Protein AF-A0A7J3ZRH9-F1 (afdb_monomer)

Structure (mmCIF, N/CA/C/O backbone):
data_AF-A0A7J3ZRH9-F1
#
_entry.id   AF-A0A7J3ZRH9-F1
#
loop_
_atom_site.group_PDB
_atom_site.id
_atom_site.type_symbol
_atom_site.label_atom_id
_atom_site.label_alt_id
_atom_site.label_comp_id
_atom_site.label_asym_id
_atom_site.label_entity_id
_atom_site.label_seq_id
_atom_site.pdbx_PDB_ins_code
_atom_site.Cartn_x
_atom_site.Cartn_y
_atom_site.Cartn_z
_atom_site.occupancy
_atom_site.B_iso_or_equiv
_atom_site.auth_seq_id
_atom_site.auth_comp_id
_atom_site.auth_asym_id
_atom_site.auth_atom_id
_atom_site.pdbx_PDB_model_num
ATOM 1 N N . MET A 1 1 ? -9.518 -8.500 -1.674 1.00 88.19 1 MET A N 1
ATOM 2 C CA . MET A 1 1 ? -8.361 -7.883 -0.979 1.00 88.19 1 MET A CA 1
ATOM 3 C C . MET A 1 1 ? -7.691 -6.881 -1.902 1.00 88.19 1 MET A C 1
ATOM 5 O O . MET A 1 1 ? -7.665 -7.133 -3.102 1.00 88.19 1 MET A O 1
ATOM 9 N N . LYS A 1 2 ? -7.194 -5.764 -1.354 1.00 95.44 2 LYS A N 1
ATOM 10 C CA . LYS A 1 2 ? -6.483 -4.729 -2.112 1.00 95.44 2 LYS A CA 1
ATOM 11 C C . LYS A 1 2 ? -5.037 -4.636 -1.644 1.00 95.44 2 LYS A C 1
ATOM 13 O O . LYS A 1 2 ? -4.787 -4.591 -0.441 1.00 95.44 2 LYS A O 1
ATOM 18 N N . PHE A 1 3 ? -4.114 -4.561 -2.587 1.00 95.25 3 PHE A N 1
ATOM 19 C CA . PHE A 1 3 ? -2.685 -4.486 -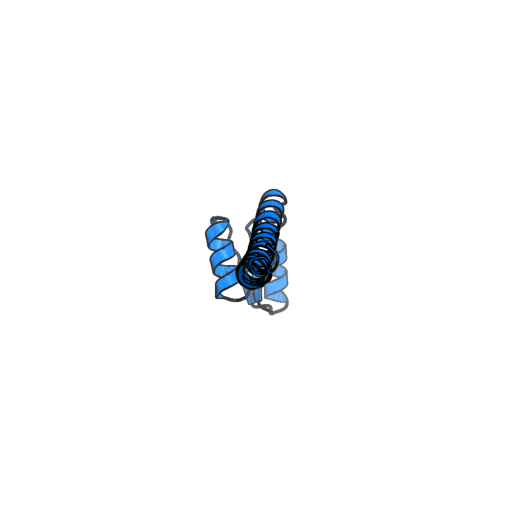2.335 1.00 95.25 3 PHE A CA 1
ATOM 20 C C . PHE A 1 3 ? -2.088 -3.208 -2.912 1.00 95.25 3 PHE A C 1
ATOM 22 O O . PHE A 1 3 ? -2.559 -2.667 -3.922 1.00 95.25 3 PHE A O 1
ATOM 29 N N . VAL A 1 4 ? -1.023 -2.752 -2.267 1.00 94.50 4 VAL A N 1
ATOM 30 C CA . VAL A 1 4 ? -0.057 -1.824 -2.837 1.00 94.50 4 VAL A CA 1
ATOM 31 C C . VAL A 1 4 ? 1.326 -2.467 -2.745 1.00 94.50 4 VAL A C 1
ATOM 33 O O . VAL A 1 4 ? 1.669 -3.086 -1.740 1.00 94.50 4 VAL A O 1
ATOM 36 N N . VAL A 1 5 ? 2.095 -2.404 -3.825 1.00 92.31 5 VAL A N 1
ATOM 37 C CA . VAL A 1 5 ? 3.365 -3.120 -3.971 1.00 92.31 5 VAL A CA 1
ATOM 38 C C . VAL A 1 5 ? 4.431 -2.141 -4.443 1.00 92.31 5 VAL A C 1
ATOM 40 O O . VAL A 1 5 ? 4.217 -1.423 -5.422 1.00 92.31 5 VAL A O 1
ATOM 43 N N . ASN A 1 6 ? 5.576 -2.114 -3.764 1.00 88.81 6 ASN A N 1
ATOM 44 C CA . ASN A 1 6 ? 6.694 -1.262 -4.165 1.00 88.81 6 ASN A CA 1
ATOM 45 C C . ASN A 1 6 ? 7.512 -1.865 -5.326 1.00 88.81 6 ASN A C 1
ATOM 47 O O . ASN A 1 6 ? 7.352 -3.035 -5.695 1.00 88.81 6 ASN A O 1
ATOM 51 N N . GLY A 1 7 ? 8.436 -1.071 -5.873 1.00 86.31 7 GLY A N 1
ATOM 52 C CA . GLY A 1 7 ? 9.257 -1.433 -7.033 1.00 86.31 7 GLY A CA 1
ATOM 53 C C . GLY A 1 7 ? 10.064 -2.724 -6.854 1.00 86.31 7 GLY A C 1
ATOM 54 O O . GLY A 1 7 ? 10.288 -3.471 -7.805 1.00 86.31 7 GLY A O 1
ATOM 55 N N . MET A 1 8 ? 10.415 -3.072 -5.613 1.00 84.44 8 MET A N 1
ATOM 56 C CA . MET A 1 8 ? 11.182 -4.283 -5.294 1.00 84.44 8 MET A CA 1
ATOM 57 C C . MET A 1 8 ? 10.413 -5.588 -5.548 1.00 84.44 8 MET A C 1
ATOM 59 O O . MET A 1 8 ? 11.002 -6.674 -5.547 1.00 84.44 8 MET A O 1
ATOM 63 N N . LEU A 1 9 ? 9.093 -5.523 -5.724 1.00 89.19 9 LEU A N 1
ATOM 64 C CA . LEU A 1 9 ? 8.203 -6.681 -5.787 1.00 89.19 9 LEU A CA 1
ATOM 65 C C . LEU A 1 9 ? 7.372 -6.740 -7.078 1.00 89.19 9 LEU A C 1
ATOM 67 O O . LEU A 1 9 ? 6.304 -7.350 -7.102 1.00 89.19 9 LEU A O 1
ATOM 71 N N . GLY A 1 10 ? 7.884 -6.202 -8.191 1.00 88.12 10 GLY A N 1
ATOM 72 C CA . GLY A 1 10 ? 7.173 -6.189 -9.480 1.00 88.12 10 GLY A CA 1
ATOM 73 C C . GLY A 1 10 ? 6.665 -7.560 -9.959 1.00 88.12 10 GLY A C 1
ATOM 74 O O . GLY A 1 10 ? 5.538 -7.669 -10.441 1.00 88.12 10 GLY A O 1
ATOM 75 N N . LYS A 1 11 ? 7.433 -8.643 -9.748 1.00 92.50 11 LYS A N 1
ATOM 76 C CA . LYS A 1 11 ? 6.973 -10.014 -10.058 1.00 92.50 11 LYS A CA 1
ATOM 77 C C . LYS A 1 11 ? 5.759 -10.421 -9.213 1.00 92.50 11 LYS A C 1
ATOM 79 O O . LYS A 1 11 ? 4.822 -11.004 -9.746 1.00 92.50 11 LYS A O 1
ATOM 84 N N . VAL A 1 12 ? 5.747 -10.088 -7.922 1.00 94.00 12 VAL A N 1
ATOM 85 C CA . VAL A 1 12 ? 4.622 -10.387 -7.018 1.00 94.00 12 VAL A CA 1
ATOM 86 C C . VAL A 1 12 ? 3.397 -9.557 -7.390 1.00 94.00 12 VAL A C 1
ATOM 88 O O . VAL A 1 12 ? 2.300 -10.102 -7.458 1.00 94.00 12 VAL A O 1
ATOM 91 N N . ALA A 1 13 ? 3.576 -8.276 -7.731 1.00 94.62 13 ALA A N 1
ATOM 92 C CA . ALA A 1 13 ? 2.481 -7.438 -8.219 1.00 94.62 13 ALA A CA 1
ATOM 93 C C . ALA A 1 13 ? 1.802 -8.040 -9.461 1.00 94.62 13 ALA A C 1
ATOM 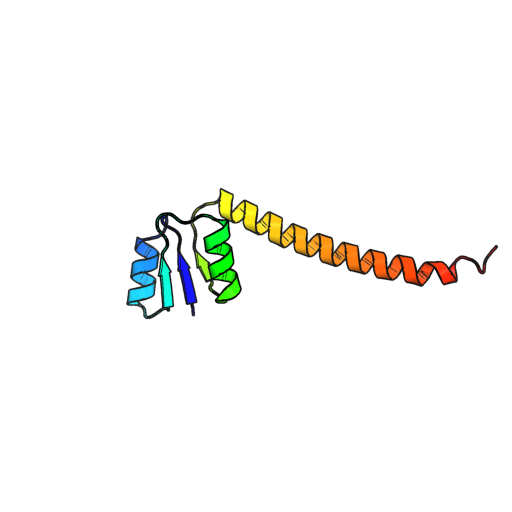95 O O . ALA A 1 13 ? 0.575 -8.029 -9.562 1.00 94.62 13 ALA A O 1
ATOM 96 N N . ARG A 1 14 ? 2.587 -8.611 -10.387 1.00 95.06 14 ARG A N 1
ATOM 97 C CA . ARG A 1 14 ? 2.056 -9.306 -11.568 1.00 95.06 14 ARG A CA 1
ATOM 98 C C . ARG A 1 14 ? 1.227 -10.532 -11.184 1.00 95.06 14 ARG A C 1
ATOM 100 O O . ARG A 1 14 ? 0.108 -10.660 -11.670 1.00 95.06 14 ARG A O 1
ATOM 107 N N . TRP A 1 15 ? 1.742 -11.393 -10.307 1.00 97.44 15 TRP A N 1
ATOM 108 C CA . TRP A 1 15 ? 1.007 -12.574 -9.841 1.00 97.44 15 TRP A CA 1
ATOM 109 C C . TRP A 1 15 ? -0.302 -12.205 -9.144 1.00 97.44 15 TRP A C 1
ATOM 111 O O . TRP A 1 15 ? -1.338 -12.780 -9.458 1.00 97.44 15 TRP A O 1
ATOM 121 N N . LEU A 1 16 ? -0.289 -11.202 -8.265 1.00 95.38 16 LEU A N 1
ATOM 122 C CA . LEU A 1 16 ? -1.498 -10.748 -7.577 1.00 95.38 16 LEU A CA 1
ATOM 123 C C . LEU A 1 16 ? -2.574 -10.261 -8.555 1.00 95.38 16 LEU A C 1
ATOM 125 O O . LEU A 1 16 ? -3.739 -10.617 -8.400 1.00 95.38 16 LEU A O 1
ATOM 129 N N . ARG A 1 17 ? -2.187 -9.516 -9.599 1.00 96.25 17 ARG A N 1
ATOM 130 C CA . ARG A 1 17 ? -3.117 -9.098 -10.662 1.00 96.25 17 ARG A CA 1
ATOM 131 C C . ARG A 1 17 ? -3.667 -10.283 -11.449 1.00 96.25 17 ARG A C 1
ATOM 133 O O . ARG A 1 17 ? -4.859 -10.313 -11.722 1.00 96.25 17 ARG A O 1
ATOM 140 N N . MET A 1 18 ? -2.822 -11.259 -11.789 1.00 97.31 18 MET A N 1
ATOM 141 C CA . MET A 1 18 ? -3.251 -12.472 -12.500 1.00 97.31 18 MET A CA 1
ATOM 142 C C . MET A 1 18 ? -4.242 -13.306 -11.682 1.00 97.31 18 MET A C 1
ATOM 144 O O . MET A 1 18 ? -5.154 -13.894 -12.247 1.00 97.31 18 MET A O 1
ATOM 148 N N . LEU A 1 19 ? -4.095 -13.315 -10.357 1.00 96.12 19 LEU A N 1
ATOM 149 C CA . LEU A 1 19 ? -5.026 -13.963 -9.431 1.00 96.12 19 LEU A CA 1
ATOM 150 C C . LEU A 1 19 ? -6.308 -13.141 -9.176 1.00 96.12 19 LEU A C 1
ATOM 152 O O . LEU A 1 19 ? -7.147 -13.559 -8.384 1.00 96.12 19 LEU A O 1
ATOM 156 N N . GLY A 1 20 ? -6.470 -11.978 -9.819 1.00 96.50 20 GLY A N 1
ATOM 157 C CA . GLY A 1 20 ? -7.665 -11.137 -9.712 1.00 96.50 20 GLY A CA 1
ATOM 158 C C . GLY A 1 20 ? -7.678 -10.166 -8.526 1.00 96.50 20 GLY A C 1
ATOM 159 O O . GLY A 1 20 ? -8.710 -9.556 -8.247 1.00 96.50 20 GLY A O 1
ATOM 160 N N . TYR A 1 21 ? -6.559 -9.981 -7.817 1.00 97.19 21 TYR A N 1
ATOM 161 C CA . TYR A 1 21 ? -6.486 -9.011 -6.723 1.00 97.19 21 TYR A CA 1
ATOM 162 C C . TYR A 1 21 ? -6.245 -7.583 -7.230 1.00 97.19 21 TYR A C 1
ATOM 164 O O . TYR A 1 21 ? -5.334 -7.331 -8.025 1.00 97.19 21 TYR A O 1
ATOM 172 N N . ASP A 1 22 ? -6.988 -6.617 -6.680 1.00 96.31 22 ASP A N 1
ATOM 173 C CA . ASP A 1 22 ? -6.758 -5.184 -6.905 1.00 96.31 22 ASP A CA 1
ATOM 174 C C . ASP A 1 22 ? -5.379 -4.795 -6.354 1.00 96.31 22 ASP A C 1
ATOM 176 O O . ASP A 1 22 ? -5.175 -4.720 -5.143 1.00 96.31 22 ASP A O 1
ATOM 180 N N . THR A 1 23 ? -4.421 -4.565 -7.252 1.00 96.12 23 THR A N 1
ATOM 181 C CA . THR A 1 23 ? -3.009 -4.390 -6.903 1.00 96.12 23 THR A CA 1
ATOM 182 C C . THR A 1 23 ? -2.423 -3.154 -7.578 1.00 96.12 23 THR A C 1
ATOM 184 O O . THR A 1 23 ? -2.153 -3.147 -8.789 1.00 96.12 23 THR A O 1
ATOM 187 N N . LYS A 1 24 ? -2.149 -2.119 -6.777 1.00 94.69 24 LYS A N 1
ATOM 188 C CA . LYS A 1 24 ? -1.383 -0.939 -7.200 1.00 94.69 24 LYS A CA 1
ATOM 189 C C . LYS A 1 24 ? 0.113 -1.228 -7.088 1.00 94.69 24 LYS A C 1
ATOM 191 O O . LYS A 1 24 ? 0.562 -1.775 -6.089 1.00 94.69 24 LYS A O 1
ATOM 196 N N . TYR A 1 25 ? 0.870 -0.893 -8.126 1.00 93.12 25 TYR A N 1
ATOM 197 C CA . TYR A 1 25 ? 2.318 -1.090 -8.180 1.00 93.12 25 TYR A CA 1
ATOM 198 C C . TYR A 1 25 ? 2.987 0.256 -8.415 1.00 93.12 25 TYR A C 1
ATOM 200 O O . TYR A 1 25 ? 2.601 0.954 -9.353 1.00 93.12 25 TYR A O 1
ATOM 208 N N . PHE A 1 26 ? 3.988 0.586 -7.604 1.00 89.38 26 PHE A N 1
ATOM 209 C CA . PHE A 1 26 ? 4.731 1.836 -7.713 1.00 89.38 26 PHE A CA 1
ATOM 210 C C . PHE A 1 26 ? 6.222 1.555 -7.855 1.00 89.38 26 PHE A C 1
ATOM 212 O O . PHE A 1 26 ? 6.833 0.966 -6.968 1.00 89.38 26 PHE A O 1
ATOM 219 N N . ASN A 1 27 ? 6.796 1.971 -8.985 1.00 81.25 27 ASN A N 1
ATOM 220 C CA . ASN A 1 27 ? 8.197 1.703 -9.311 1.00 81.25 27 ASN A CA 1
ATOM 221 C C . ASN A 1 27 ? 9.166 2.700 -8.653 1.00 81.25 27 ASN A C 1
ATOM 223 O O . ASN A 1 27 ? 10.248 2.315 -8.232 1.00 81.25 27 ASN A O 1
ATOM 227 N N . ALA A 1 28 ? 8.766 3.970 -8.569 1.00 78.75 28 ALA A N 1
ATOM 228 C CA . ALA A 1 28 ? 9.562 5.062 -8.020 1.00 78.75 28 ALA A CA 1
ATOM 229 C C . ALA A 1 28 ? 8.615 6.097 -7.400 1.00 78.75 28 ALA A C 1
ATOM 231 O O . ALA A 1 28 ? 8.241 7.077 -8.034 1.00 78.75 28 ALA A O 1
ATOM 232 N N . MET A 1 29 ? 8.152 5.807 -6.191 1.00 80.94 29 MET A N 1
ATOM 233 C CA . MET A 1 29 ? 7.290 6.677 -5.394 1.00 80.94 29 MET A CA 1
ATOM 234 C C . MET A 1 29 ? 7.900 6.764 -4.000 1.00 80.94 29 MET A C 1
ATOM 236 O O . MET A 1 29 ? 8.543 5.804 -3.563 1.00 80.94 29 MET A O 1
ATOM 240 N N . SER A 1 30 ? 7.740 7.901 -3.329 1.00 84.69 30 SER A N 1
ATOM 241 C CA . SER A 1 30 ? 8.269 8.057 -1.977 1.00 84.69 30 SER A CA 1
ATOM 242 C C . SER A 1 30 ? 7.546 7.139 -0.987 1.00 84.69 30 SER A C 1
ATOM 244 O O . SER A 1 30 ? 6.373 6.798 -1.156 1.00 84.69 30 SER A O 1
ATOM 246 N N . ASP A 1 31 ? 8.257 6.759 0.070 1.00 83.38 31 ASP A N 1
ATOM 247 C CA . ASP A 1 31 ? 7.723 5.966 1.177 1.00 83.38 31 ASP A CA 1
ATOM 248 C C . ASP A 1 31 ? 6.431 6.580 1.749 1.00 83.38 31 ASP A C 1
ATOM 250 O O . ASP A 1 31 ? 5.447 5.870 1.963 1.00 83.38 31 ASP A O 1
ATOM 254 N N . ASP A 1 32 ? 6.396 7.904 1.922 1.00 87.12 32 ASP A N 1
ATOM 255 C CA . ASP A 1 32 ? 5.251 8.628 2.484 1.00 87.12 32 ASP A CA 1
ATOM 256 C C . ASP A 1 32 ? 4.014 8.581 1.578 1.00 87.12 32 ASP A C 1
ATOM 258 O O . ASP A 1 32 ? 2.894 8.375 2.051 1.00 87.12 32 ASP A O 1
ATOM 262 N N . GLU A 1 33 ? 4.193 8.713 0.264 1.00 89.56 33 GLU A N 1
ATOM 263 C CA . GLU A 1 33 ? 3.094 8.612 -0.701 1.00 89.56 33 GLU A CA 1
ATOM 264 C C . GLU A 1 33 ? 2.527 7.190 -0.765 1.00 89.56 33 GLU A C 1
ATOM 266 O O . GLU A 1 33 ? 1.307 7.006 -0.801 1.00 89.56 33 GLU A O 1
ATOM 271 N N . ILE A 1 34 ? 3.396 6.173 -0.716 1.00 89.00 34 ILE A N 1
ATOM 272 C CA . ILE A 1 34 ? 2.975 4.768 -0.672 1.00 89.00 34 ILE A CA 1
ATOM 273 C C . ILE A 1 34 ? 2.139 4.512 0.586 1.00 89.00 34 ILE A C 1
ATOM 275 O O . ILE A 1 34 ? 1.089 3.866 0.506 1.00 89.00 34 ILE A O 1
ATOM 279 N N . LEU A 1 35 ? 2.572 5.031 1.738 1.00 89.19 35 LEU A N 1
ATOM 280 C CA . LEU A 1 35 ? 1.842 4.909 3.001 1.00 89.19 35 LEU A CA 1
ATOM 281 C C . LEU A 1 35 ? 0.515 5.652 2.986 1.00 89.19 35 LEU A C 1
ATOM 283 O O . LEU A 1 35 ? -0.483 5.116 3.471 1.00 89.19 35 LEU A O 1
ATOM 287 N N . LYS A 1 36 ? 0.483 6.847 2.397 1.00 91.19 36 LYS A N 1
ATOM 288 C CA . LYS A 1 36 ? -0.743 7.621 2.228 1.00 91.19 36 LYS A CA 1
ATOM 289 C C . LYS A 1 36 ? -1.773 6.832 1.422 1.00 91.19 36 LYS A C 1
ATOM 291 O O . LYS A 1 36 ? -2.874 6.601 1.912 1.00 91.19 36 LYS A O 1
ATOM 296 N N . VAL A 1 37 ? -1.384 6.314 0.255 1.00 92.06 37 VAL A N 1
ATOM 297 C CA . VAL A 1 37 ? -2.258 5.480 -0.589 1.00 92.06 37 VAL A CA 1
ATOM 298 C C . VAL A 1 37 ? -2.687 4.205 0.142 1.00 92.06 37 VAL A C 1
ATOM 300 O O . VAL A 1 37 ? -3.854 3.814 0.073 1.00 92.06 37 VAL A O 1
ATOM 303 N N . ALA A 1 38 ? -1.767 3.547 0.854 1.00 91.50 38 ALA A N 1
ATOM 304 C CA . ALA A 1 38 ? -2.079 2.345 1.623 1.00 91.50 38 ALA A CA 1
ATOM 305 C C . ALA A 1 38 ? -3.134 2.619 2.706 1.00 91.50 38 ALA A C 1
ATOM 307 O O . ALA A 1 38 ? -4.086 1.850 2.848 1.00 91.50 38 ALA A O 1
ATOM 308 N N . SER A 1 39 ? -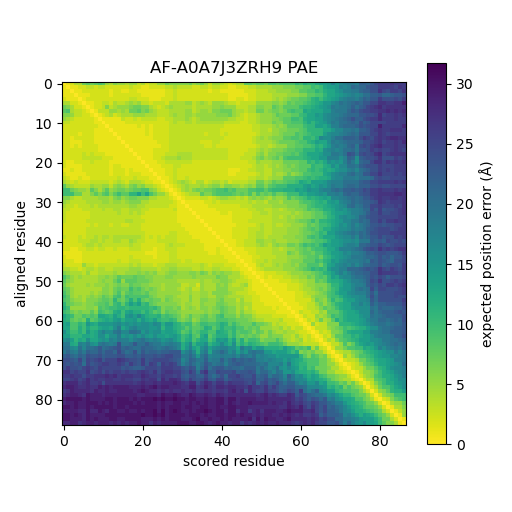2.980 3.725 3.433 1.00 90.69 39 SER A N 1
ATOM 309 C CA . SER A 1 39 ? -3.861 4.132 4.526 1.00 90.69 39 SER A CA 1
ATOM 310 C C . SER A 1 39 ? -5.233 4.588 4.021 1.00 90.69 39 SER A C 1
ATOM 312 O O . SER A 1 39 ? -6.255 4.035 4.433 1.00 90.69 39 SER A O 1
ATOM 314 N N . GLU A 1 40 ? -5.267 5.534 3.078 1.00 95.06 40 GLU A N 1
ATOM 315 C CA . GLU A 1 40 ? -6.503 6.132 2.552 1.00 95.06 40 GLU A CA 1
ATOM 316 C C . GLU A 1 40 ? -7.389 5.090 1.859 1.00 95.06 40 GLU A C 1
ATOM 318 O O . GLU A 1 40 ? -8.605 5.058 2.057 1.00 95.06 40 GLU A O 1
ATOM 323 N N . GLU A 1 41 ? -6.785 4.180 1.092 1.00 94.94 41 GLU A N 1
ATOM 324 C CA . GLU A 1 41 ? -7.520 3.151 0.350 1.00 94.94 41 GLU A CA 1
ATOM 325 C C . GLU A 1 41 ? -7.641 1.815 1.096 1.00 94.94 41 GLU A C 1
ATOM 327 O O . GLU A 1 41 ? -8.180 0.850 0.538 1.00 94.94 41 GLU A O 1
ATOM 332 N N . LYS A 1 42 ? -7.152 1.742 2.342 1.00 93.25 42 LYS A N 1
ATOM 333 C CA . LYS A 1 42 ? -7.133 0.530 3.180 1.00 93.25 42 LYS A CA 1
ATOM 334 C C . LYS A 1 42 ? -6.500 -0.674 2.461 1.00 93.25 42 LYS A C 1
ATOM 336 O O . LYS A 1 42 ? -7.057 -1.775 2.447 1.00 93.25 42 LYS A O 1
ATOM 341 N N . ARG A 1 43 ? -5.351 -0.459 1.812 1.00 94.19 43 ARG A N 1
ATOM 342 C CA . ARG A 1 43 ? -4.600 -1.485 1.067 1.00 94.19 43 ARG A CA 1
ATOM 343 C C . ARG A 1 43 ? -3.517 -2.116 1.931 1.00 94.19 43 ARG A C 1
ATOM 345 O O . ARG A 1 43 ? -2.868 -1.450 2.729 1.00 94.19 43 ARG A O 1
ATOM 352 N N . ILE A 1 44 ? -3.262 -3.398 1.694 1.00 91.75 44 ILE A N 1
ATOM 353 C CA . ILE A 1 44 ? -2.136 -4.117 2.291 1.00 91.75 44 ILE A CA 1
ATOM 354 C C . ILE A 1 44 ? -0.866 -3.754 1.518 1.00 91.75 44 ILE A C 1
ATOM 356 O O . ILE A 1 44 ? -0.785 -3.988 0.311 1.00 91.75 44 ILE A O 1
ATOM 360 N N . LEU A 1 45 ? 0.123 -3.197 2.213 1.00 91.12 45 LEU A N 1
ATOM 361 C CA . LEU A 1 45 ? 1.418 -2.848 1.641 1.00 91.12 45 LEU A CA 1
ATOM 362 C C . LEU A 1 45 ? 2.370 -4.044 1.657 1.00 91.12 45 LEU A C 1
ATOM 364 O O . LEU A 1 45 ? 2.665 -4.601 2.711 1.00 91.12 45 LEU A O 1
ATOM 368 N N . LEU A 1 46 ? 2.868 -4.414 0.479 1.00 90.06 46 LEU A N 1
ATOM 369 C CA . LEU A 1 46 ? 3.898 -5.428 0.299 1.00 90.06 46 LEU A CA 1
ATOM 370 C C . LEU A 1 46 ? 5.207 -4.768 -0.132 1.00 90.06 46 LEU A C 1
ATOM 372 O O . LEU A 1 46 ? 5.281 -4.085 -1.156 1.00 90.06 46 LEU A O 1
ATOM 376 N N . THR A 1 47 ? 6.252 -5.017 0.648 1.00 88.44 47 THR A N 1
ATOM 377 C CA . THR A 1 47 ? 7.611 -4.528 0.412 1.00 88.44 47 THR A CA 1
ATOM 378 C C . THR A 1 47 ? 8.630 -5.538 0.938 1.00 88.44 47 THR A C 1
ATOM 380 O O . THR A 1 47 ? 8.353 -6.267 1.889 1.00 88.44 47 THR A O 1
ATOM 383 N N . ARG A 1 48 ? 9.807 -5.596 0.304 1.00 86.25 48 ARG A N 1
ATOM 384 C CA . ARG A 1 48 ? 10.995 -6.308 0.817 1.00 86.25 48 ARG A CA 1
ATOM 385 C C . ARG A 1 48 ? 12.025 -5.364 1.441 1.00 86.25 48 ARG A C 1
ATOM 387 O O . ARG A 1 48 ? 13.104 -5.803 1.823 1.00 86.25 48 ARG A O 1
ATOM 394 N N . ASP A 1 49 ? 11.701 -4.080 1.536 1.00 86.12 49 ASP A N 1
ATOM 395 C CA . ASP A 1 49 ? 12.584 -3.086 2.125 1.00 86.12 49 ASP A CA 1
ATOM 396 C C . ASP A 1 49 ? 12.511 -3.153 3.657 1.00 86.12 49 ASP A C 1
ATOM 398 O O . ASP A 1 49 ? 11.558 -2.685 4.288 1.00 86.12 49 ASP A O 1
ATOM 402 N N . TYR A 1 50 ? 13.534 -3.756 4.263 1.00 83.25 50 TYR A N 1
ATOM 403 C CA . TYR A 1 50 ? 13.643 -3.887 5.714 1.00 83.25 50 TYR A CA 1
ATOM 404 C C . TYR A 1 50 ? 13.781 -2.540 6.434 1.00 83.25 50 TYR A C 1
ATOM 406 O O . TYR A 1 50 ? 13.323 -2.416 7.573 1.00 83.25 50 TYR A O 1
ATOM 414 N N . GLN A 1 51 ? 14.391 -1.526 5.809 1.00 84.75 51 GLN A N 1
ATOM 415 C CA . GLN A 1 51 ? 14.528 -0.205 6.428 1.00 84.75 51 GLN A CA 1
ATOM 416 C C . GLN A 1 51 ? 13.170 0.487 6.504 1.00 84.75 51 GLN A C 1
ATOM 418 O O . GLN A 1 51 ? 12.809 1.026 7.554 1.00 84.75 51 GLN A O 1
ATOM 423 N N . PHE A 1 52 ? 12.391 0.404 5.430 1.00 83.12 52 PHE A N 1
ATOM 424 C CA . PHE A 1 52 ? 11.034 0.931 5.387 1.00 83.12 52 PHE A CA 1
ATOM 425 C C . PHE A 1 52 ? 10.091 0.191 6.353 1.00 83.12 52 PHE A C 1
ATOM 427 O O . PHE A 1 52 ? 9.379 0.832 7.128 1.00 83.12 52 PHE A O 1
ATOM 434 N N . LEU A 1 53 ? 10.160 -1.148 6.423 1.00 83.38 53 LEU A N 1
ATOM 435 C CA . LEU A 1 53 ? 9.415 -1.932 7.424 1.00 83.38 53 LEU A CA 1
ATOM 436 C C . LEU A 1 53 ? 9.785 -1.544 8.860 1.00 83.38 53 LEU A C 1
ATOM 438 O O . LEU A 1 53 ? 8.906 -1.388 9.709 1.00 83.38 53 LEU A O 1
ATOM 442 N N . ARG A 1 54 ? 11.076 -1.340 9.143 1.00 83.31 54 ARG A N 1
ATOM 443 C CA . ARG A 1 54 ? 11.532 -0.891 10.463 1.00 83.31 54 ARG A CA 1
ATOM 444 C C . ARG A 1 54 ? 10.948 0.479 10.804 1.00 83.31 54 ARG A C 1
ATOM 446 O O . ARG A 1 54 ? 10.424 0.641 11.902 1.00 83.31 54 ARG A O 1
ATOM 453 N N . ARG A 1 55 ? 10.990 1.447 9.880 1.00 83.38 55 ARG A N 1
ATOM 454 C CA . ARG A 1 55 ? 10.387 2.783 10.074 1.00 83.38 55 ARG A CA 1
ATOM 455 C C . ARG A 1 55 ? 8.891 2.691 10.376 1.00 83.38 55 ARG A C 1
ATOM 457 O O . ARG A 1 55 ? 8.424 3.337 11.311 1.00 83.38 55 ARG A O 1
ATOM 464 N N . LEU A 1 56 ? 8.167 1.846 9.643 1.00 83.19 56 LEU A N 1
ATOM 465 C CA . LEU A 1 56 ? 6.743 1.593 9.864 1.00 83.19 56 LEU A CA 1
ATOM 466 C C . LEU A 1 56 ? 6.447 1.054 11.261 1.00 83.19 56 LEU A C 1
ATOM 468 O O . LEU A 1 56 ? 5.593 1.592 11.963 1.00 8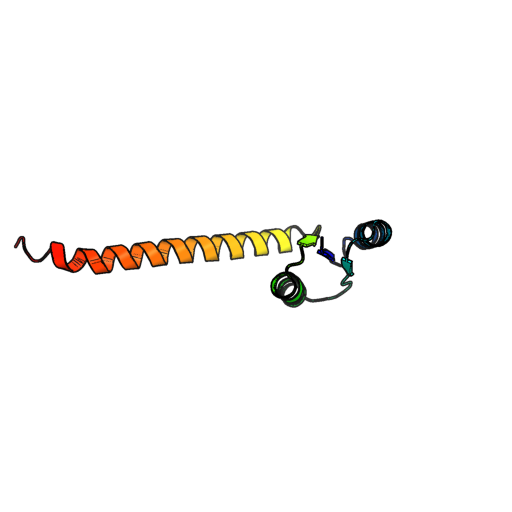3.19 56 LEU A O 1
ATOM 472 N N . ILE A 1 57 ? 7.179 0.023 11.682 1.00 82.38 57 ILE A N 1
ATOM 473 C CA . ILE A 1 57 ? 7.025 -0.571 13.013 1.00 82.38 57 ILE A CA 1
ATOM 474 C C . ILE A 1 57 ? 7.311 0.475 14.096 1.00 82.38 57 ILE A C 1
ATOM 476 O O . ILE A 1 57 ? 6.523 0.613 15.027 1.00 82.38 57 ILE A O 1
ATOM 480 N N . PHE A 1 58 ? 8.383 1.261 13.954 1.00 81.12 58 PHE A N 1
ATOM 481 C CA . PHE A 1 58 ? 8.702 2.339 14.896 1.00 81.12 58 PHE A CA 1
ATOM 482 C C . PHE A 1 58 ? 7.594 3.395 14.982 1.00 81.12 58 PHE A C 1
ATOM 484 O O . PHE A 1 58 ? 7.248 3.811 16.086 1.00 81.12 58 PHE A O 1
ATOM 491 N N . MET A 1 59 ? 7.004 3.803 13.855 1.00 78.12 59 MET A N 1
ATOM 492 C CA . MET A 1 59 ? 5.880 4.745 13.850 1.00 78.12 59 MET A CA 1
ATOM 493 C C . MET A 1 59 ? 4.639 4.169 14.536 1.00 78.12 59 MET A C 1
ATOM 495 O O . MET A 1 59 ? 4.046 4.836 15.382 1.00 78.12 59 MET A O 1
ATOM 499 N N . VAL A 1 60 ? 4.260 2.931 14.212 1.00 74.81 60 VAL A N 1
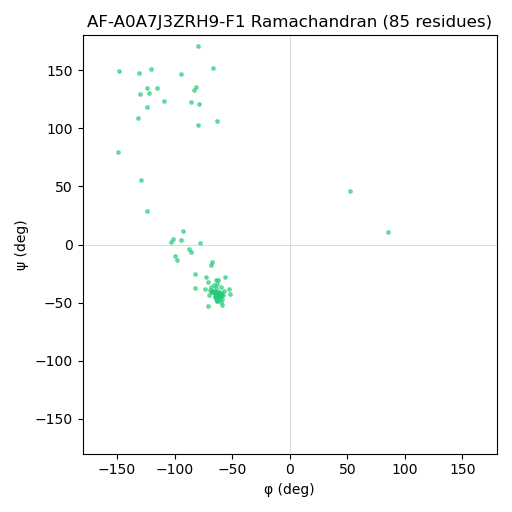ATOM 500 C CA . VAL A 1 60 ? 3.079 2.273 14.796 1.00 74.81 60 VAL A CA 1
ATOM 501 C C . VAL A 1 60 ? 3.256 2.068 16.302 1.00 74.81 60 VAL A C 1
ATOM 503 O O . VAL A 1 60 ? 2.355 2.400 17.073 1.00 74.81 60 VAL A O 1
ATOM 506 N N . LEU A 1 61 ? 4.426 1.590 16.736 1.00 71.69 61 LEU A N 1
ATOM 507 C CA . LEU A 1 61 ? 4.742 1.427 18.157 1.00 71.69 61 LEU A CA 1
ATOM 508 C C . LEU A 1 61 ? 4.806 2.776 18.879 1.00 71.69 61 LEU A C 1
ATOM 510 O O . LEU A 1 61 ? 4.275 2.900 19.977 1.00 71.69 61 LEU A O 1
ATOM 514 N N . GLY A 1 62 ? 5.391 3.805 18.262 1.00 70.50 62 GLY A N 1
ATOM 515 C CA . GLY A 1 62 ? 5.402 5.163 18.807 1.00 70.50 62 GLY A CA 1
ATOM 516 C C . GLY A 1 62 ? 3.989 5.711 19.018 1.00 70.50 62 GLY A C 1
ATOM 517 O O . GLY A 1 62 ? 3.678 6.188 20.106 1.00 70.50 62 GLY A O 1
ATOM 518 N N . GLN A 1 63 ? 3.104 5.575 18.025 1.00 62.75 63 GLN A N 1
ATOM 519 C CA . GLN A 1 63 ? 1.694 5.968 18.146 1.00 62.75 63 GLN A CA 1
ATOM 520 C C . GLN A 1 63 ? 0.967 5.188 19.246 1.00 62.75 63 GLN A C 1
ATOM 522 O O . GLN A 1 63 ? 0.206 5.775 20.014 1.00 62.75 63 GLN A O 1
ATOM 527 N N . PHE A 1 64 ? 1.226 3.884 19.365 1.00 68.50 64 PHE A N 1
ATOM 528 C CA . PHE A 1 64 ? 0.654 3.056 20.424 1.00 68.50 64 PHE A CA 1
ATOM 529 C C . PHE A 1 64 ? 1.111 3.516 21.818 1.00 68.50 64 PHE A C 1
ATOM 531 O O . PHE A 1 64 ? 0.283 3.769 22.691 1.00 68.50 64 PHE A O 1
ATOM 538 N N . LEU A 1 65 ? 2.417 3.732 22.000 1.00 62.66 65 LEU A N 1
ATOM 539 C CA . LEU A 1 65 ? 2.993 4.211 23.259 1.00 62.66 65 LEU A CA 1
ATOM 540 C C . LEU A 1 65 ? 2.518 5.625 23.623 1.00 62.66 65 LEU A C 1
ATOM 542 O O . LEU A 1 65 ? 2.289 5.917 24.797 1.00 62.66 65 LEU A O 1
ATOM 546 N N . LEU A 1 66 ? 2.350 6.517 22.641 1.00 64.62 66 LEU A N 1
ATOM 547 C CA . LEU A 1 66 ? 1.793 7.854 22.870 1.00 64.62 66 LEU A CA 1
ATOM 548 C C . LEU A 1 66 ? 0.313 7.787 23.259 1.00 64.62 66 LEU A C 1
ATOM 550 O O . LEU A 1 66 ? -0.121 8.538 24.136 1.00 64.62 66 LEU A O 1
ATOM 554 N N . LYS A 1 67 ? -0.451 6.861 22.672 1.00 61.00 67 LYS A N 1
ATOM 555 C CA . LYS A 1 67 ? -1.851 6.626 23.033 1.00 61.00 67 LYS A CA 1
ATOM 556 C C . LYS A 1 67 ? -1.983 6.110 24.469 1.00 61.00 67 LYS A C 1
ATOM 558 O O . LYS A 1 67 ? -2.780 6.664 25.223 1.00 61.00 67 LYS A O 1
ATOM 563 N N . GLU A 1 68 ? -1.158 5.148 24.888 1.00 60.81 68 GLU A N 1
ATOM 564 C CA . GLU A 1 68 ? -1.148 4.664 26.280 1.00 60.81 68 GLU A CA 1
ATOM 565 C C . GLU A 1 68 ? -0.713 5.743 27.280 1.00 60.81 68 GLU A C 1
ATOM 567 O O . GLU A 1 68 ? -1.379 5.960 28.293 1.00 60.81 68 GLU A O 1
ATOM 572 N N . LYS A 1 69 ? 0.354 6.497 26.984 1.00 59.47 69 LYS A N 1
ATOM 573 C CA . LYS A 1 69 ? 0.806 7.593 27.861 1.00 59.47 69 LYS A CA 1
ATOM 574 C C . LYS A 1 69 ? -0.234 8.706 28.013 1.00 59.47 69 LYS A C 1
ATOM 576 O O . LYS A 1 69 ? -0.297 9.342 29.065 1.00 59.47 69 LYS A O 1
ATOM 581 N N . THR A 1 70 ? -1.055 8.938 26.992 1.00 58.94 70 THR A N 1
ATOM 582 C CA . THR A 1 70 ? -2.146 9.923 27.045 1.00 58.94 70 THR A CA 1
ATOM 583 C C . THR A 1 70 ? -3.259 9.467 27.992 1.00 58.94 70 THR A C 1
ATOM 585 O O . THR A 1 70 ? -3.760 10.272 28.777 1.00 58.94 70 THR A O 1
ATOM 588 N N . ILE A 1 71 ? -3.580 8.169 28.004 1.00 59.16 71 ILE A N 1
ATOM 589 C CA . ILE A 1 71 ? -4.549 7.579 28.944 1.00 59.16 71 ILE A CA 1
ATOM 590 C C . ILE A 1 71 ? -4.037 7.686 30.390 1.00 59.16 71 ILE A C 1
ATOM 592 O O . ILE A 1 71 ? -4.790 8.066 31.286 1.00 59.16 71 ILE A O 1
ATOM 596 N N . LEU A 1 72 ? -2.741 7.443 30.617 1.00 54.75 72 LEU A N 1
ATOM 597 C CA . LEU A 1 72 ? -2.130 7.563 31.948 1.00 54.75 72 LEU A CA 1
ATOM 598 C C . LEU A 1 72 ? -2.118 9.006 32.473 1.00 54.75 72 LEU A C 1
ATOM 600 O O . LEU A 1 72 ? -2.328 9.221 33.666 1.00 54.75 72 LEU A O 1
ATOM 604 N N . ARG A 1 73 ? -1.941 10.007 31.599 1.00 57.41 73 ARG A N 1
ATOM 605 C CA . ARG A 1 73 ? -2.109 11.416 31.996 1.00 57.41 73 ARG A CA 1
ATOM 606 C C . ARG A 1 73 ? -3.550 11.713 32.418 1.00 57.41 73 ARG A C 1
ATOM 608 O O . ARG A 1 73 ? -3.732 12.356 33.443 1.00 57.41 73 ARG A O 1
ATOM 615 N N . GLY A 1 74 ? -4.547 11.182 31.705 1.00 56.69 74 GLY A N 1
ATOM 616 C CA . GLY A 1 74 ? -5.964 11.335 32.061 1.00 56.69 74 GLY A CA 1
ATOM 617 C C . GLY A 1 74 ? -6.329 10.769 33.441 1.00 56.69 74 GLY A C 1
ATOM 618 O O . GLY A 1 74 ? -7.105 11.388 34.168 1.00 56.69 74 GLY A O 1
ATOM 619 N N . LEU A 1 75 ? -5.726 9.646 33.851 1.00 54.62 75 LEU A N 1
ATOM 620 C CA . LEU A 1 75 ? -5.936 9.080 35.193 1.00 54.62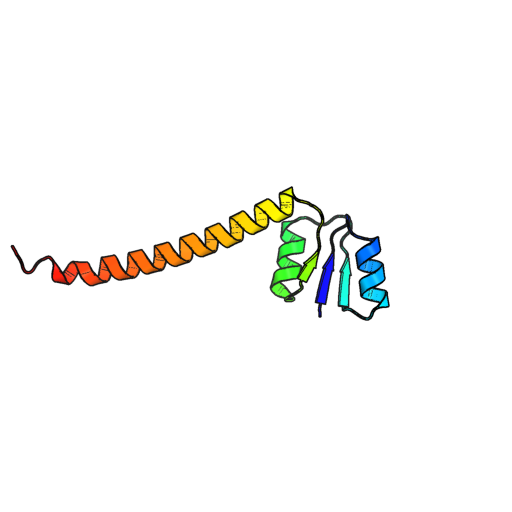 75 LEU A CA 1
ATOM 621 C C . LEU A 1 75 ? -5.228 9.870 36.306 1.00 54.62 75 LEU A C 1
ATOM 623 O O . LEU A 1 75 ? -5.793 10.041 37.387 1.00 54.62 75 LEU A O 1
ATOM 627 N N . LEU A 1 76 ? -4.016 10.377 36.059 1.00 55.25 76 LEU A N 1
ATOM 628 C CA . LEU A 1 76 ? -3.250 11.125 37.065 1.00 55.25 76 LEU A CA 1
ATOM 629 C C . LEU A 1 76 ? -3.847 12.513 37.348 1.00 55.25 76 LEU A C 1
ATOM 631 O O . LEU A 1 76 ? -3.814 12.975 38.489 1.00 55.25 76 LEU A O 1
ATOM 635 N N . THR A 1 77 ? -4.467 13.157 36.354 1.00 56.41 77 THR A N 1
ATOM 636 C CA . THR A 1 77 ? -5.171 14.435 36.566 1.00 56.41 77 THR A CA 1
ATOM 637 C C . THR A 1 77 ? -6.489 14.252 37.330 1.00 56.41 77 THR A C 1
ATOM 639 O O . THR A 1 77 ? -6.890 15.14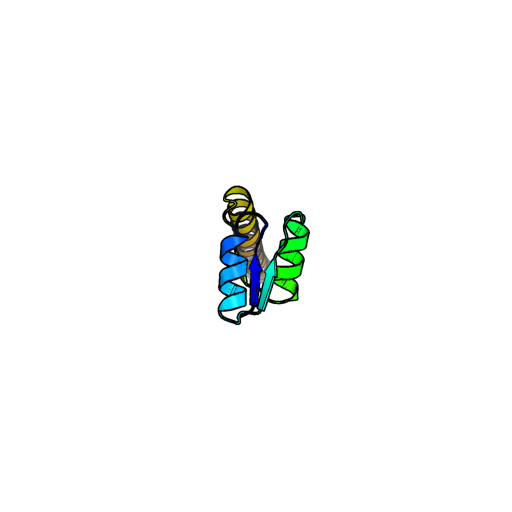6 38.067 1.00 56.41 77 THR A O 1
ATOM 642 N N . SER A 1 78 ? -7.139 13.085 37.234 1.00 49.12 78 SER A N 1
ATOM 643 C CA . SER A 1 78 ? -8.412 12.818 37.925 1.00 49.12 78 SER A CA 1
ATOM 644 C C . SER A 1 78 ? -8.237 12.389 39.394 1.00 49.12 78 SER A C 1
ATOM 646 O O . SER A 1 78 ? -9.107 12.660 40.215 1.00 49.12 78 SER A O 1
ATOM 648 N N . GLN A 1 79 ? -7.085 11.816 39.763 1.00 50.06 79 GLN A N 1
ATOM 649 C CA . GLN A 1 79 ? -6.755 11.453 41.156 1.00 50.06 79 GLN A CA 1
ATOM 650 C C . GLN A 1 79 ? -6.129 12.602 41.973 1.00 50.06 79 GLN A C 1
ATOM 652 O O . GL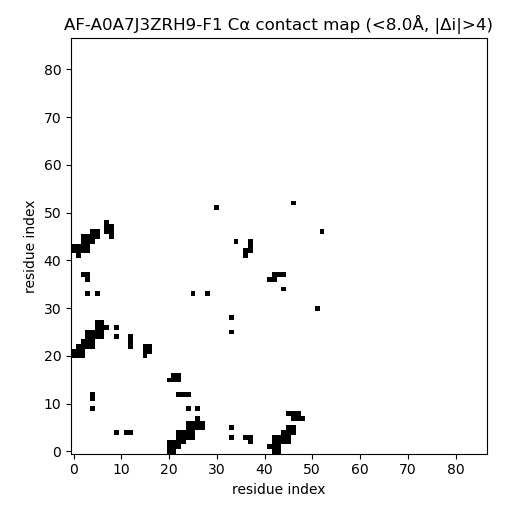N A 1 79 ? -5.961 12.485 43.186 1.00 50.06 79 GLN A O 1
ATOM 657 N N . SER A 1 80 ? -5.821 13.744 41.346 1.00 45.56 80 SER A N 1
ATOM 658 C CA . SER A 1 80 ? -5.248 14.906 42.047 1.00 45.56 80 SER A CA 1
ATOM 659 C C . SER A 1 80 ? -6.231 15.575 43.028 1.00 45.56 80 SER A C 1
ATOM 661 O O . SER A 1 80 ? -5.790 16.257 43.948 1.00 45.56 80 SER A O 1
ATOM 663 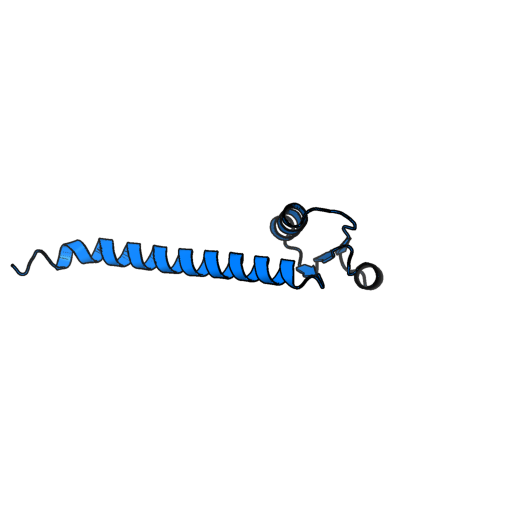N N . ASN A 1 81 ? -7.543 15.326 42.905 1.00 43.12 81 ASN A N 1
ATOM 664 C CA . ASN A 1 81 ? -8.545 15.795 43.875 1.00 43.12 81 ASN A CA 1
ATOM 665 C C . ASN A 1 81 ? -8.773 14.841 45.063 1.00 43.12 81 ASN A C 1
ATOM 667 O O . ASN A 1 81 ? -9.526 15.197 45.965 1.00 43.12 81 ASN A O 1
ATOM 671 N N . LEU A 1 82 ? -8.133 13.663 45.107 1.00 46.16 82 LEU A N 1
ATOM 672 C CA . LEU A 1 82 ? -8.267 12.738 46.243 1.00 46.16 82 LEU A CA 1
ATOM 673 C C . LEU A 1 82 ? -7.113 12.829 47.259 1.00 46.16 82 LEU A C 1
ATOM 675 O O . LEU A 1 82 ? -7.237 12.308 48.363 1.00 46.16 82 LEU A O 1
ATOM 679 N N . ILE A 1 83 ? -6.000 13.497 46.921 1.00 42.78 83 ILE A N 1
ATOM 680 C CA . ILE A 1 83 ? -4.793 13.540 47.775 1.00 42.78 83 ILE A CA 1
ATOM 681 C C . ILE A 1 83 ? -4.684 14.839 48.604 1.00 42.78 83 ILE A C 1
ATOM 683 O O . ILE A 1 83 ? -3.911 14.890 49.554 1.00 42.78 83 ILE A O 1
ATOM 687 N N . LEU A 1 84 ? -5.517 15.860 48.357 1.00 39.75 84 LEU A N 1
ATOM 688 C CA . LEU A 1 84 ? -5.540 17.095 49.169 1.00 39.75 84 LEU A CA 1
ATOM 689 C C . LEU A 1 84 ? -6.549 17.082 50.339 1.00 39.75 84 LEU A C 1
ATOM 691 O O . LEU A 1 84 ? -6.771 18.111 50.962 1.00 39.75 84 LEU A O 1
ATOM 695 N N . SER A 1 85 ? -7.135 15.927 50.681 1.00 41.75 85 SER A N 1
ATOM 696 C CA . SER A 1 85 ? -7.992 15.755 51.876 1.00 41.75 85 SER A CA 1
ATOM 697 C C . SER A 1 85 ? -7.288 15.032 53.041 1.00 41.75 85 SER A C 1
ATOM 699 O O . SER A 1 85 ? -7.907 14.797 54.078 1.00 41.75 85 SER A O 1
ATOM 701 N N . LEU A 1 86 ? -6.006 14.681 52.906 1.00 39.03 86 LEU A N 1
ATOM 702 C CA . LEU A 1 86 ? -5.203 14.130 54.003 1.00 39.03 86 LEU A CA 1
ATOM 703 C C . LEU A 1 86 ? -3.876 14.884 54.153 1.00 39.03 86 LEU A C 1
ATOM 705 O O . LEU A 1 86 ? -2.802 14.282 54.134 1.00 39.03 86 LEU A O 1
ATOM 709 N N . ARG A 1 87 ? -3.959 16.206 54.315 1.00 39.91 87 ARG A N 1
ATOM 710 C CA . ARG A 1 87 ? -3.119 16.973 55.244 1.00 39.91 87 ARG A CA 1
ATOM 711 C C . ARG A 1 87 ? -3.650 18.381 55.444 1.00 39.91 87 ARG A C 1
ATOM 713 O O . ARG A 1 87 ? -4.090 18.977 54.441 1.00 39.91 87 ARG A O 1
#

Foldseek 3Di:
DAAEEELVCVVVQVVCVVVVHRYHYYNDDDLVVSVVCCVVVVHHYDDPDPVSVVVVVVVVVVVVVVVVVVVVVVVVVVCPVVPVVPD

Sequence (87 aa):
MKFVVNGMLGKVARWLRMLGYDTKYFNAMSDDEILKVASEEKRILLTRDYQFLRRLIFMVLGQFLLKEKTILRGLLTSQSNLILSLR

Solvent-accessible surface area (backbone atoms only — not comparable to full-atom values): 5046 Å² total; per-residue (Å²): 116,44,37,34,27,38,48,89,38,56,71,56,44,50,52,41,43,76,74,70,35,52,59,48,73,41,75,85,69,56,72,68,58,54,49,47,53,23,60,79,68,67,26,50,76,48,74,84,53,63,68,61,52,50,53,51,52,52,50,54,52,50,51,51,52,52,52,54,54,52,52,52,50,58,53,57,66,65,51,60,78,68,64,70,80,76,117

Mean predicted aligned error: 11.31 Å

Radius of gyration: 21.06 Å; Cα contacts (8 Å, |Δi|>4): 78; chains: 1; bounding box: 23×31×68 Å

Nearest PDB structures (foldseek):
  1o4w-assembly1_A-2  TM=4.482E-01  e=2.207E-01  Archaeoglobus fulgidus
  3n53-assembly3_B  TM=6.024E-01  e=1.594E+00  Syntrophotalea carbinolica DSM 2380
  6mgd-assembly2_B  TM=5.275E-01  e=9.387E+00  Thermosulfurimonas dismutans
  5h5d-assembly1_A  TM=3.471E-01  e=4.142E+00  Saccharomyces cerevisiae S288C

Secondary structure (DSSP, 8-state):
-EEEEEGGGHHHHHHHHHTT-EEEEESS--HHHHHHHHHHTTPEEE---HHHHHHHHHHHHHHHHHHHHHHHHHHHHHGGGTSTT--

pLDDT: mean 78.6, std 17.62, range [39.03, 97.44]